Protein AF-A0A933UNQ7-F1 (afdb_monomer_lite)

Foldseek 3Di:
DDDDPPPDDPVVVVVVVVVVVVVLVVLLVVLQVQLVVQCVVCVVVVHPVSNVSSVVSNVVND

Structure (mmCIF, N/CA/C/O backbone):
data_AF-A0A933UNQ7-F1
#
_entry.id   AF-A0A933UNQ7-F1
#
loop_
_atom_site.group_PDB
_atom_site.id
_atom_site.type_symbol
_atom_site.label_atom_id
_atom_site.label_alt_id
_atom_site.label_comp_id
_atom_site.label_asym_id
_atom_site.label_entity_id
_atom_site.label_seq_id
_atom_site.pdbx_PDB_ins_code
_atom_site.Cartn_x
_atom_site.Cartn_y
_atom_site.Cartn_z
_atom_site.occupancy
_atom_site.B_iso_or_equiv
_atom_site.auth_seq_id
_atom_site.auth_comp_id
_atom_site.auth_asym_id
_atom_site.auth_atom_id
_atom_site.pdbx_PDB_model_num
ATOM 1 N N . MET A 1 1 ? 36.920 0.302 -9.816 1.00 47.78 1 MET A N 1
ATOM 2 C CA . MET A 1 1 ? 35.814 -0.514 -10.358 1.00 47.78 1 MET A CA 1
ATOM 3 C C . MET A 1 1 ? 34.792 0.448 -10.944 1.00 47.78 1 MET A C 1
ATOM 5 O O . MET A 1 1 ? 33.942 0.945 -10.221 1.00 47.78 1 MET A O 1
ATOM 9 N N . THR A 1 2 ? 34.973 0.837 -12.206 1.00 46.34 2 THR A N 1
ATOM 10 C CA . THR A 1 2 ? 34.134 1.848 -12.867 1.00 46.34 2 THR A CA 1
ATOM 11 C C . THR A 1 2 ? 32.939 1.133 -13.482 1.00 46.34 2 THR A C 1
ATOM 13 O O . THR A 1 2 ? 33.115 0.351 -14.413 1.00 46.34 2 THR A O 1
ATOM 16 N N . ALA A 1 3 ? 31.741 1.339 -12.935 1.00 55.25 3 ALA A N 1
ATOM 17 C CA . ALA A 1 3 ? 30.522 0.813 -13.534 1.00 55.25 3 ALA A CA 1
ATOM 18 C C . ALA A 1 3 ? 30.301 1.519 -14.880 1.00 55.25 3 ALA A C 1
ATOM 20 O O . ALA A 1 3 ? 30.086 2.730 -14.923 1.00 55.25 3 ALA A O 1
ATOM 21 N N . ALA A 1 4 ? 30.400 0.776 -15.982 1.00 59.22 4 ALA A N 1
ATOM 22 C CA . ALA A 1 4 ? 29.982 1.270 -17.283 1.00 59.22 4 ALA A CA 1
ATOM 23 C C . ALA A 1 4 ? 28.470 1.513 -17.226 1.00 59.22 4 ALA A C 1
ATOM 25 O O . ALA A 1 4 ? 27.707 0.582 -16.967 1.00 59.22 4 ALA A O 1
ATOM 26 N N . ALA A 1 5 ? 28.034 2.756 -17.432 1.00 65.69 5 ALA A N 1
ATOM 27 C CA . ALA A 1 5 ? 26.620 3.057 -17.588 1.00 65.69 5 ALA A CA 1
ATOM 28 C C . ALA A 1 5 ? 26.110 2.285 -18.812 1.00 65.69 5 ALA A C 1
ATOM 30 O O . ALA A 1 5 ? 26.465 2.604 -19.946 1.00 65.69 5 ALA A O 1
ATOM 31 N N . THR A 1 6 ? 25.333 1.227 -18.583 1.00 74.69 6 THR A N 1
ATOM 32 C CA . THR A 1 6 ? 24.702 0.467 -19.660 1.00 74.69 6 THR A CA 1
ATOM 33 C C . THR A 1 6 ? 23.697 1.399 -20.323 1.00 74.69 6 THR A C 1
ATOM 35 O O . THR A 1 6 ? 22.675 1.746 -19.729 1.00 74.69 6 THR A O 1
ATOM 38 N N . VAL A 1 7 ? 24.019 1.882 -21.522 1.00 77.81 7 VAL A N 1
ATOM 39 C CA . VAL A 1 7 ? 23.081 2.680 -22.311 1.00 77.81 7 VAL A CA 1
ATOM 40 C C . VAL A 1 7 ? 21.983 1.727 -22.763 1.00 77.81 7 VAL A C 1
ATOM 42 O O . VAL A 1 7 ? 22.190 0.910 -23.654 1.00 77.81 7 VAL A O 1
ATOM 45 N N . LEU A 1 8 ? 20.846 1.781 -22.073 1.00 79.56 8 LEU A N 1
ATOM 46 C CA . LEU A 1 8 ? 19.655 1.034 -22.451 1.00 79.56 8 LEU A CA 1
ATOM 47 C C . LEU A 1 8 ? 19.046 1.667 -23.697 1.00 79.56 8 LEU A C 1
ATOM 49 O O . LEU A 1 8 ? 18.968 2.896 -23.795 1.00 79.56 8 LEU A O 1
ATOM 53 N N . ASP A 1 9 ? 18.575 0.822 -24.606 1.00 89.38 9 ASP A N 1
ATOM 54 C CA . ASP A 1 9 ? 17.764 1.261 -25.732 1.00 89.38 9 ASP A CA 1
ATOM 55 C C . ASP A 1 9 ? 16.540 2.042 -25.196 1.00 89.38 9 ASP A C 1
ATOM 57 O O . ASP A 1 9 ? 15.946 1.636 -24.183 1.0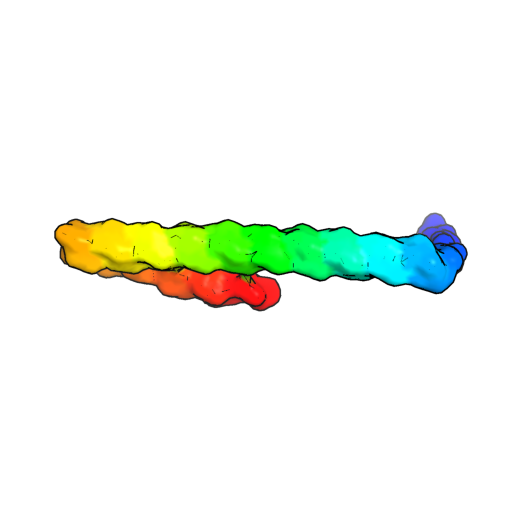0 89.38 9 ASP A O 1
ATOM 61 N N . PRO A 1 10 ? 16.154 3.183 -25.798 1.00 87.31 10 PRO A N 1
ATOM 62 C CA . PRO A 1 10 ? 14.983 3.948 -25.373 1.00 87.31 10 PRO A CA 1
ATOM 63 C C . PRO A 1 10 ? 13.713 3.107 -25.175 1.00 87.31 10 PRO A C 1
ATOM 65 O O . PRO A 1 10 ? 12.934 3.390 -24.258 1.00 87.31 10 PRO A O 1
ATOM 68 N N . ALA A 1 11 ? 13.521 2.053 -25.976 1.00 89.31 11 ALA A N 1
ATOM 69 C CA . ALA A 1 11 ? 12.389 1.136 -25.843 1.00 89.31 11 ALA A CA 1
ATOM 70 C C . ALA A 1 11 ? 12.430 0.327 -24.531 1.00 89.31 11 ALA A C 1
ATOM 72 O O . ALA A 1 11 ? 11.428 0.254 -23.812 1.00 89.31 11 ALA A O 1
ATOM 73 N N . ASP A 1 12 ? 13.595 -0.214 -24.168 1.00 89.75 12 ASP A N 1
ATOM 74 C CA . ASP A 1 12 ? 13.788 -0.972 -22.926 1.00 89.75 12 ASP A CA 1
ATOM 75 C C . ASP A 1 12 ? 13.632 -0.075 -21.697 1.00 89.75 12 ASP A C 1
ATOM 77 O O . ASP A 1 12 ? 13.001 -0.450 -20.702 1.00 89.75 12 ASP A O 1
ATOM 81 N N . ARG A 1 13 ? 14.144 1.159 -21.781 1.00 88.31 13 ARG A N 1
ATOM 82 C CA . ARG A 1 13 ? 13.987 2.157 -20.719 1.00 88.31 13 ARG A CA 1
ATOM 83 C C . ARG A 1 13 ? 12.515 2.514 -20.498 1.00 88.31 13 ARG A C 1
ATOM 85 O O . ARG A 1 13 ? 12.085 2.618 -19.349 1.00 88.31 13 ARG A O 1
ATOM 92 N N . ALA A 1 14 ? 11.734 2.663 -21.568 1.00 91.19 14 ALA A N 1
ATOM 93 C CA . ALA A 1 14 ? 10.299 2.931 -21.479 1.00 91.19 14 ALA A CA 1
ATOM 94 C C . ALA A 1 14 ? 9.524 1.754 -20.860 1.00 91.19 14 ALA A C 1
ATOM 96 O O . ALA A 1 14 ? 8.654 1.965 -20.011 1.00 91.19 14 ALA A O 1
ATOM 97 N N . LEU A 1 15 ? 9.868 0.514 -21.226 1.00 93.56 15 LEU A N 1
ATOM 98 C CA . LEU A 1 15 ? 9.256 -0.688 -20.654 1.00 93.56 15 LEU A CA 1
ATOM 99 C C . LEU A 1 15 ? 9.523 -0.803 -19.148 1.00 93.56 15 LEU A C 1
ATOM 101 O O . LEU A 1 15 ? 8.592 -1.025 -18.370 1.00 93.56 15 LEU A O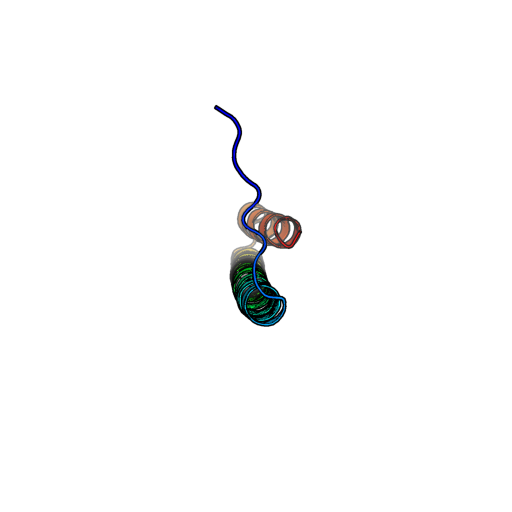 1
ATOM 105 N N . LEU A 1 16 ? 10.778 -0.631 -18.727 1.00 94.62 16 LEU A N 1
ATOM 106 C CA . LEU A 1 16 ? 11.157 -0.660 -17.313 1.00 94.62 16 LEU A CA 1
ATOM 107 C C . LEU A 1 16 ? 10.512 0.485 -16.531 1.00 94.62 16 LEU A C 1
ATOM 109 O O . LEU A 1 16 ? 10.011 0.256 -15.433 1.00 94.62 16 LEU A O 1
ATOM 113 N N . GLY A 1 17 ? 10.444 1.685 -17.115 1.00 94.25 17 GLY A N 1
ATOM 114 C CA . GLY A 1 17 ? 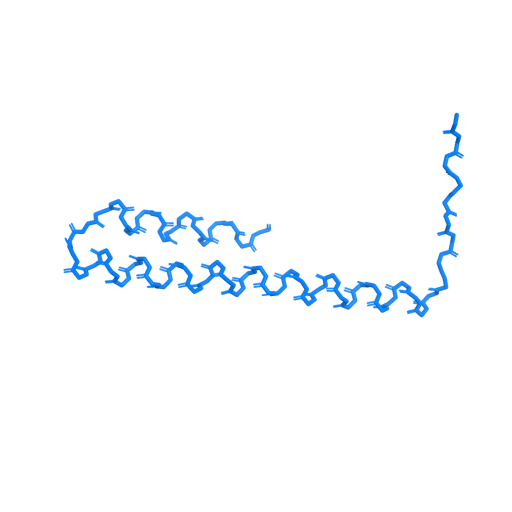9.736 2.820 -16.523 1.00 94.25 17 GLY A CA 1
ATOM 115 C C . GLY A 1 17 ? 8.259 2.509 -16.283 1.00 94.25 17 GLY A C 1
ATOM 116 O O . GLY A 1 17 ? 7.754 2.725 -15.185 1.00 94.25 17 GLY A O 1
ATOM 117 N N . ARG A 1 18 ? 7.572 1.912 -17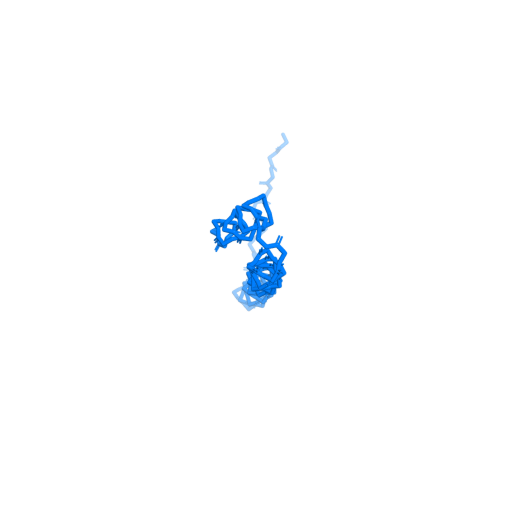.264 1.00 94.38 18 ARG A N 1
ATOM 118 C CA . ARG A 1 18 ? 6.162 1.525 -17.116 1.00 94.38 18 ARG A CA 1
ATOM 119 C C . ARG A 1 18 ? 5.957 0.469 -16.031 1.00 94.38 18 ARG A C 1
ATOM 121 O O . ARG A 1 18 ? 4.997 0.569 -15.274 1.00 94.38 18 ARG A O 1
ATOM 128 N N . ARG A 1 19 ? 6.864 -0.504 -15.917 1.00 96.06 19 ARG A N 1
ATOM 129 C CA . ARG A 1 19 ? 6.838 -1.501 -14.833 1.00 96.06 19 ARG A CA 1
ATOM 130 C C . ARG A 1 19 ? 7.080 -0.867 -13.468 1.00 96.06 19 ARG A C 1
ATOM 132 O O . ARG A 1 19 ? 6.352 -1.173 -12.534 1.00 96.06 19 ARG A O 1
ATOM 139 N N . ALA A 1 20 ? 8.046 0.042 -13.357 1.00 95.56 20 ALA A N 1
ATOM 140 C CA . ALA A 1 20 ? 8.297 0.772 -12.118 1.00 95.56 20 ALA A CA 1
ATOM 141 C C . ALA A 1 20 ? 7.064 1.581 -11.685 1.00 95.56 20 ALA A C 1
ATOM 143 O O . ALA A 1 20 ? 6.686 1.537 -10.521 1.00 95.56 20 ALA A O 1
ATOM 144 N N . GLN A 1 21 ? 6.385 2.238 -12.630 1.00 95.56 21 GLN A N 1
ATOM 145 C CA . GLN A 1 21 ? 5.126 2.943 -12.366 1.00 95.56 21 GLN A CA 1
ATOM 146 C C . GLN A 1 21 ? 4.006 1.993 -11.919 1.00 95.56 21 GLN A C 1
ATOM 148 O O . GLN A 1 21 ? 3.262 2.318 -11.003 1.00 95.56 21 GLN A O 1
ATOM 153 N N . GLN A 1 22 ? 3.898 0.806 -12.523 1.00 97.75 22 GLN A N 1
ATOM 154 C CA . GLN A 1 22 ? 2.927 -0.209 -12.100 1.00 97.75 22 GLN A CA 1
ATOM 155 C C . GLN A 1 22 ? 3.208 -0.727 -10.686 1.00 97.75 22 GLN A C 1
ATOM 157 O O . GLN A 1 22 ? 2.274 -0.880 -9.907 1.00 97.75 22 GLN A O 1
ATOM 162 N N . LEU A 1 23 ? 4.475 -0.974 -10.350 1.00 96.31 23 LEU A N 1
ATOM 163 C CA . LEU A 1 23 ? 4.874 -1.407 -9.011 1.00 96.31 23 LEU A CA 1
ATOM 164 C C . LEU A 1 23 ? 4.607 -0.316 -7.973 1.00 96.31 23 LEU A C 1
ATOM 166 O O . LEU A 1 23 ? 4.011 -0.603 -6.944 1.00 96.31 23 LEU A O 1
ATOM 170 N N . ALA A 1 24 ? 4.969 0.934 -8.272 1.00 94.44 24 ALA A N 1
ATOM 171 C CA . ALA A 1 24 ? 4.677 2.067 -7.399 1.00 94.44 24 ALA A CA 1
ATOM 172 C C . ALA A 1 24 ? 3.165 2.231 -7.176 1.00 94.44 24 ALA A C 1
ATOM 174 O O . ALA A 1 24 ? 2.715 2.345 -6.040 1.00 94.44 24 ALA A O 1
ATOM 175 N N . ALA A 1 25 ? 2.367 2.157 -8.246 1.00 95.06 25 ALA A N 1
ATOM 176 C CA . ALA A 1 25 ? 0.913 2.210 -8.145 1.00 95.06 25 ALA A CA 1
ATOM 177 C C . ALA A 1 25 ? 0.343 1.051 -7.310 1.00 95.06 25 ALA A C 1
ATOM 179 O O . ALA A 1 25 ? -0.593 1.261 -6.542 1.00 95.06 25 ALA A O 1
ATOM 180 N N . ALA A 1 26 ? 0.909 -0.154 -7.427 1.00 95.75 26 ALA A N 1
ATOM 181 C CA . ALA A 1 26 ? 0.509 -1.297 -6.612 1.00 95.75 26 ALA A CA 1
ATOM 182 C C . ALA A 1 26 ? 0.812 -1.074 -5.121 1.00 95.75 26 ALA A C 1
ATOM 184 O O . ALA A 1 26 ? -0.055 -1.341 -4.293 1.00 95.75 26 ALA A O 1
ATOM 185 N N . SER A 1 27 ? 1.989 -0.537 -4.784 1.00 93.31 27 SER A N 1
ATOM 186 C CA . SER A 1 27 ? 2.347 -0.202 -3.399 1.00 93.31 27 SER A CA 1
ATOM 187 C C . SER A 1 27 ? 1.411 0.852 -2.805 1.00 93.31 27 SER A C 1
ATOM 189 O O . SER A 1 27 ? 0.858 0.648 -1.729 1.00 93.31 27 SER A O 1
ATOM 191 N N . VAL A 1 28 ? 1.153 1.940 -3.537 1.00 93.12 28 VAL A N 1
ATOM 192 C CA . VAL A 1 28 ? 0.221 2.994 -3.099 1.00 93.12 28 VAL A CA 1
ATOM 193 C C . VAL A 1 28 ? -1.190 2.435 -2.894 1.00 93.12 28 VAL A C 1
ATOM 195 O O . VAL A 1 28 ? -1.844 2.755 -1.904 1.00 93.12 28 VAL A O 1
ATOM 198 N N . ALA A 1 29 ? -1.663 1.576 -3.802 1.00 94.38 29 ALA A N 1
ATOM 199 C CA . ALA A 1 29 ? -2.974 0.946 -3.675 1.00 94.38 29 ALA A CA 1
ATOM 200 C C . ALA A 1 29 ? -3.061 0.023 -2.450 1.00 94.38 29 ALA A C 1
ATOM 202 O O . ALA A 1 29 ? -4.086 0.016 -1.772 1.00 94.38 29 ALA A O 1
ATOM 203 N N . TYR A 1 30 ? -2.000 -0.732 -2.153 1.00 93.62 30 TYR A N 1
ATOM 204 C CA . TYR A 1 30 ? -1.938 -1.583 -0.966 1.00 93.62 30 TYR A CA 1
ATOM 205 C C . TYR A 1 30 ? -2.034 -0.751 0.322 1.00 93.62 30 TYR A C 1
ATOM 207 O O . TYR A 1 30 ? -2.926 -0.998 1.135 1.00 93.62 30 TYR A O 1
ATOM 215 N N . ASN A 1 31 ? -1.224 0.305 0.443 1.00 93.62 31 ASN A N 1
ATOM 216 C CA . ASN A 1 31 ? -1.258 1.212 1.596 1.00 93.62 31 ASN A CA 1
ATOM 217 C C . ASN A 1 31 ? -2.631 1.894 1.742 1.00 93.62 31 ASN A C 1
ATOM 219 O O . ASN A 1 31 ? -3.176 2.009 2.838 1.00 93.62 31 ASN A O 1
ATOM 223 N N . ALA A 1 32 ? -3.270 2.275 0.629 1.00 93.69 32 ALA A N 1
ATOM 224 C CA . ALA A 1 32 ? -4.625 2.830 0.655 1.00 93.69 32 ALA A CA 1
ATOM 225 C C . ALA A 1 32 ? -5.653 1.848 1.242 1.00 93.69 32 ALA A C 1
ATOM 227 O O . ALA A 1 32 ? -6.533 2.250 2.008 1.00 93.69 32 ALA A O 1
ATOM 228 N N . VAL A 1 33 ? -5.554 0.563 0.889 1.00 96.50 33 VAL A N 1
ATOM 229 C CA . VAL A 1 33 ? -6.441 -0.482 1.417 1.00 96.50 33 VAL A CA 1
ATOM 230 C C . VAL A 1 33 ? -6.227 -0.669 2.918 1.00 96.50 33 VAL A C 1
ATOM 232 O O . VAL A 1 33 ? -7.212 -0.720 3.658 1.00 96.50 33 VAL A O 1
ATOM 235 N N . GLU A 1 34 ? -4.977 -0.721 3.383 1.00 95.25 34 GLU A N 1
ATOM 236 C CA . GLU A 1 34 ? -4.663 -0.814 4.815 1.00 95.25 34 GLU A CA 1
ATOM 237 C C . GLU A 1 34 ? -5.187 0.392 5.596 1.00 95.25 34 GLU A C 1
ATOM 239 O O . GLU A 1 34 ? -5.838 0.219 6.631 1.00 95.25 34 GLU A O 1
ATOM 244 N N . ALA A 1 35 ? -4.994 1.604 5.072 1.00 94.06 35 ALA A N 1
ATOM 245 C CA . ALA A 1 35 ? -5.508 2.827 5.674 1.00 94.06 35 ALA A CA 1
ATOM 246 C C . ALA A 1 35 ? -7.032 2.784 5.852 1.00 94.06 35 ALA A C 1
ATOM 248 O O . ALA A 1 35 ? -7.543 3.001 6.954 1.00 94.06 35 ALA A O 1
ATOM 249 N N . VAL A 1 36 ? -7.772 2.447 4.789 1.00 96.50 36 VAL A N 1
ATOM 250 C CA . VAL A 1 36 ? -9.241 2.351 4.828 1.00 96.50 36 VAL A CA 1
ATOM 251 C C . VAL A 1 36 ? -9.695 1.281 5.820 1.00 96.50 36 VAL A C 1
ATOM 253 O O . VAL A 1 36 ? -10.588 1.538 6.635 1.00 96.50 36 VAL A O 1
ATOM 256 N N . ALA A 1 37 ? -9.083 0.096 5.783 1.00 97.00 37 ALA A N 1
ATOM 257 C CA . ALA A 1 37 ? -9.432 -1.003 6.675 1.00 97.00 37 ALA A CA 1
ATOM 258 C C . ALA A 1 37 ? -9.177 -0.639 8.146 1.00 97.00 37 ALA A C 1
ATOM 260 O O . ALA A 1 37 ? -10.059 -0.826 8.987 1.00 97.00 37 ALA A O 1
ATOM 261 N N . SER A 1 38 ? -8.011 -0.064 8.451 1.00 96.25 38 SER A N 1
ATOM 262 C CA . SER A 1 38 ? -7.618 0.278 9.819 1.00 96.25 38 SER A CA 1
ATOM 263 C C . SER A 1 38 ? -8.433 1.430 10.397 1.00 96.25 38 SER A C 1
ATOM 265 O O . SER A 1 38 ? -8.858 1.357 11.548 1.00 96.25 38 SER A O 1
ATOM 267 N N . ILE A 1 39 ? -8.730 2.467 9.606 1.00 95.12 39 ILE A N 1
ATOM 268 C CA . ILE A 1 39 ? -9.600 3.570 10.044 1.00 95.12 39 ILE A CA 1
ATOM 269 C C . ILE A 1 39 ? -11.012 3.050 10.324 1.00 95.12 39 ILE A C 1
ATOM 271 O O . ILE A 1 39 ? -11.586 3.370 11.364 1.00 95.12 39 ILE A O 1
ATOM 275 N N . THR A 1 40 ? -11.559 2.210 9.438 1.00 96.88 40 THR A N 1
ATOM 276 C CA . THR A 1 40 ? -12.906 1.640 9.610 1.00 96.88 40 THR A CA 1
ATOM 277 C C . THR A 1 40 ? -12.977 0.762 10.861 1.00 96.88 40 THR A C 1
ATOM 279 O O . THR A 1 40 ? -13.884 0.920 11.680 1.00 96.88 40 THR A O 1
ATOM 282 N N . ALA A 1 41 ? -11.997 -0.125 11.056 1.00 97.38 41 ALA A N 1
ATOM 283 C CA . ALA A 1 41 ? -11.913 -0.977 12.240 1.00 97.38 41 ALA A CA 1
ATOM 284 C C . ALA A 1 41 ? -11.672 -0.165 13.522 1.00 97.38 41 ALA A C 1
ATOM 286 O O . ALA A 1 41 ? -12.301 -0.420 14.547 1.00 97.38 41 ALA A O 1
ATOM 287 N N . GLY A 1 42 ? -10.802 0.844 13.463 1.00 96.94 42 GLY A N 1
ATOM 288 C CA . GLY A 1 42 ? -10.509 1.743 14.573 1.00 96.94 42 GLY A CA 1
ATOM 289 C C . GLY A 1 42 ? -11.731 2.543 15.008 1.00 96.94 42 GLY A C 1
ATOM 290 O O . GLY A 1 42 ? -12.009 2.615 16.203 1.00 96.94 42 GLY A O 1
ATOM 291 N N . ALA A 1 43 ? -12.512 3.065 14.061 1.00 95.75 43 ALA A N 1
ATOM 292 C CA . ALA A 1 43 ? -13.774 3.740 14.349 1.00 95.75 43 ALA A CA 1
ATOM 293 C C . ALA A 1 43 ? -14.797 2.784 14.983 1.00 95.75 43 ALA A C 1
ATOM 295 O O . ALA A 1 43 ? -15.390 3.117 16.008 1.00 95.75 43 ALA A O 1
ATOM 296 N N . ALA A 1 44 ? -14.955 1.575 14.434 1.00 97.31 44 ALA A N 1
ATOM 297 C CA . ALA A 1 44 ? -15.863 0.563 14.980 1.00 97.31 44 ALA A CA 1
ATOM 298 C C . ALA A 1 44 ? -15.472 0.113 16.401 1.00 97.31 44 ALA A C 1
ATOM 300 O O . ALA A 1 44 ? -16.342 -0.162 17.224 1.00 97.31 44 ALA A O 1
ATOM 301 N N . ALA A 1 45 ? -14.172 0.071 16.704 1.00 97.19 45 ALA A N 1
ATOM 302 C CA . ALA A 1 45 ? -13.635 -0.345 17.998 1.00 97.19 45 ALA A CA 1
ATOM 303 C C . ALA A 1 45 ? -13.354 0.818 18.972 1.00 97.19 45 ALA A C 1
ATOM 305 O O . ALA A 1 45 ? -12.845 0.574 20.064 1.00 97.19 45 ALA A O 1
ATOM 306 N N . SER A 1 46 ? -13.640 2.074 18.597 1.00 95.62 46 SER A N 1
ATOM 307 C CA . SER A 1 46 ? -13.226 3.282 19.344 1.00 95.62 46 SER A CA 1
ATOM 308 C C . SER A 1 46 ? -11.726 3.312 19.697 1.00 95.62 46 SER A C 1
ATOM 310 O O . SER A 1 46 ? -11.331 3.758 20.774 1.00 95.62 46 SER A O 1
ATOM 312 N N . SER A 1 47 ? -10.871 2.821 18.797 1.00 95.88 47 SER A N 1
ATOM 313 C CA . SER A 1 47 ? -9.431 2.671 19.022 1.00 95.88 47 SER A CA 1
ATOM 314 C C . SER A 1 47 ? -8.625 3.719 18.264 1.00 95.88 47 SER A C 1
ATOM 316 O O . SER A 1 47 ? -8.483 3.660 17.041 1.00 95.88 47 SER A O 1
ATOM 318 N N . ILE A 1 48 ? -8.022 4.647 19.008 1.00 94.25 48 ILE A N 1
ATOM 319 C CA . ILE A 1 48 ? -7.162 5.686 18.431 1.00 94.25 48 ILE A CA 1
ATOM 320 C C . ILE A 1 48 ? -5.873 5.119 17.824 1.00 94.25 48 ILE A C 1
ATOM 322 O O . ILE A 1 48 ? -5.354 5.678 16.865 1.00 94.25 48 ILE A O 1
ATOM 326 N N . ALA A 1 49 ? -5.383 3.986 18.337 1.00 95.88 49 ALA A N 1
ATOM 327 C CA . ALA A 1 49 ? -4.183 3.335 17.820 1.00 95.88 49 ALA A CA 1
ATOM 328 C C . ALA A 1 49 ? -4.399 2.792 16.398 1.00 95.88 49 ALA A C 1
ATOM 330 O O . ALA A 1 49 ? -3.560 2.999 15.529 1.00 95.88 49 ALA A O 1
ATOM 331 N N . LEU A 1 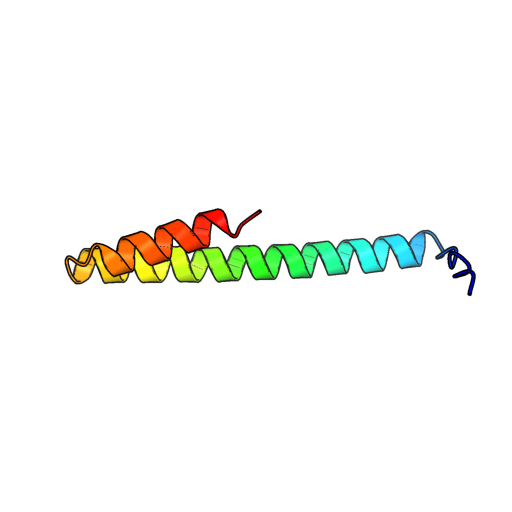50 ? -5.550 2.158 16.142 1.00 91.94 50 LEU A N 1
ATOM 332 C CA . LEU A 1 50 ? -5.918 1.659 14.810 1.00 91.94 50 LEU A CA 1
ATOM 333 C C . LEU A 1 50 ? -6.150 2.805 13.820 1.00 91.94 50 LEU A C 1
ATOM 335 O O . LEU A 1 50 ? -5.701 2.742 12.677 1.00 91.94 50 LEU A O 1
ATOM 339 N N . VAL A 1 51 ? -6.801 3.885 14.257 1.00 92.56 51 VAL A N 1
ATOM 340 C CA . VAL A 1 51 ? -6.959 5.076 13.411 1.00 92.56 51 VAL A CA 1
ATOM 341 C C . VAL A 1 51 ? -5.591 5.691 13.089 1.00 92.56 51 VAL A C 1
ATOM 343 O O . VAL A 1 51 ? -5.3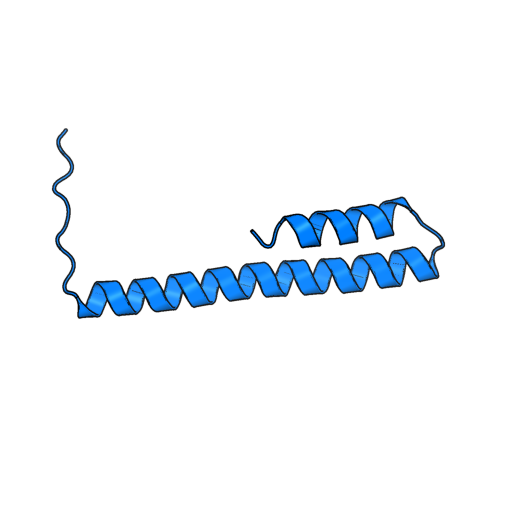25 5.982 11.928 1.00 92.56 51 VAL A O 1
ATOM 346 N N . GLY A 1 52 ? -4.700 5.825 14.077 1.00 90.88 52 GLY A N 1
ATOM 347 C CA . GLY A 1 52 ? -3.339 6.337 13.888 1.00 90.88 52 GLY A CA 1
ATOM 348 C C . GLY A 1 52 ? -2.493 5.486 12.939 1.00 90.88 52 GLY A C 1
ATOM 349 O O . GLY A 1 52 ? -1.861 6.042 12.050 1.00 90.88 52 GLY A O 1
ATOM 350 N N . PHE A 1 53 ? -2.550 4.155 13.060 1.00 92.75 53 PHE A N 1
ATOM 351 C CA . PHE A 1 53 ? -1.898 3.229 12.124 1.00 92.75 53 PHE A CA 1
ATOM 352 C C . PHE A 1 53 ? -2.394 3.423 10.683 1.00 92.75 53 PHE A C 1
ATOM 354 O O . PHE A 1 53 ? -1.601 3.479 9.749 1.00 92.75 53 PHE A O 1
ATOM 361 N N . GLY A 1 54 ? -3.708 3.595 10.493 1.00 91.06 54 GLY A N 1
ATOM 362 C CA . GLY A 1 54 ? -4.265 3.850 9.165 1.00 91.06 54 GLY A CA 1
ATOM 363 C C . GLY A 1 54 ? -3.836 5.196 8.574 1.00 91.06 54 GLY A C 1
ATOM 364 O O . GLY A 1 54 ? -3.608 5.290 7.373 1.00 91.06 54 GLY A O 1
ATOM 365 N N . LEU A 1 55 ? -3.696 6.233 9.407 1.00 89.88 55 LEU A N 1
ATOM 366 C CA . LEU A 1 55 ? -3.200 7.543 8.971 1.00 89.88 55 LEU A CA 1
ATOM 367 C C . LEU A 1 55 ? -1.710 7.515 8.606 1.00 89.88 55 LEU A C 1
ATOM 369 O O . LEU A 1 55 ? -1.320 8.171 7.645 1.00 89.88 55 LEU A O 1
ATOM 373 N N . ASP A 1 56 ? -0.899 6.750 9.335 1.00 88.94 56 ASP A N 1
ATOM 374 C CA . ASP A 1 56 ? 0.529 6.560 9.053 1.00 88.94 56 ASP A CA 1
ATOM 375 C C . ASP A 1 56 ? 0.748 5.906 7.677 1.00 88.94 56 ASP A C 1
ATOM 377 O O . ASP A 1 56 ? 1.512 6.408 6.855 1.00 88.94 56 ASP A O 1
ATOM 381 N N . SER A 1 57 ? -0.056 4.889 7.349 1.00 85.56 57 SER A N 1
ATOM 382 C CA . SER A 1 57 ? -0.033 4.219 6.038 1.00 85.56 57 SER A CA 1
ATOM 383 C C . SER A 1 57 ? -0.345 5.162 4.855 1.00 85.56 57 SER A C 1
ATOM 385 O O . SER A 1 57 ? 0.172 4.980 3.752 1.00 85.56 57 SER A O 1
ATOM 387 N N . ILE A 1 58 ? -1.127 6.234 5.061 1.00 83.50 58 ILE A N 1
ATOM 388 C CA . ILE A 1 58 ? -1.368 7.260 4.022 1.00 83.50 58 ILE A CA 1
ATOM 389 C C . ILE A 1 58 ? -0.103 8.083 3.744 1.00 83.50 58 ILE A C 1
ATOM 391 O O . ILE A 1 58 ? 0.137 8.478 2.603 1.00 83.50 58 ILE A O 1
ATOM 395 N N . VAL A 1 59 ? 0.716 8.355 4.761 1.00 79.44 59 VAL A N 1
ATOM 396 C CA . VAL A 1 59 ? 1.962 9.124 4.601 1.00 79.44 59 VAL A CA 1
ATOM 397 C C . VAL A 1 59 ? 2.995 8.330 3.796 1.00 79.44 59 VAL A C 1
ATOM 399 O O . VAL A 1 59 ? 3.741 8.910 3.004 1.00 79.44 59 VAL A O 1
ATOM 402 N N . GLU A 1 60 ? 2.970 7.001 3.900 1.00 78.31 60 GLU A N 1
ATOM 403 C CA . GLU A 1 60 ? 3.798 6.093 3.096 1.00 78.31 60 GLU A CA 1
ATOM 404 C C . GLU A 1 60 ? 3.407 6.028 1.599 1.00 78.31 60 GLU A C 1
ATOM 406 O O . GLU A 1 60 ? 3.963 5.225 0.854 1.00 78.31 60 GLU A O 1
ATOM 411 N N . MET A 1 61 ? 2.487 6.870 1.102 1.00 71.44 61 MET A N 1
ATOM 412 C CA . MET A 1 61 ? 2.149 6.975 -0.334 1.00 71.44 61 MET A CA 1
ATOM 413 C C . MET A 1 61 ? 3.160 7.784 -1.182 1.00 71.44 61 MET A C 1
ATOM 415 O O . MET A 1 61 ? 2.855 8.116 -2.331 1.00 71.44 61 MET A O 1
ATOM 419 N N . SER A 1 62 ? 4.333 8.119 -0.634 1.00 55.94 62 SER A N 1
ATOM 420 C CA . SER A 1 62 ? 5.284 9.108 -1.181 1.00 55.94 62 SER A CA 1
ATOM 421 C C . SER A 1 62 ? 6.519 8.497 -1.838 1.00 55.94 62 SER A C 1
ATOM 423 O O . SER A 1 62 ? 7.131 7.603 -1.215 1.00 55.94 62 SER A O 1
#

pLDDT: mean 88.27, std 12.49, range [46.34, 97.75]

Secondary structure (DSSP, 8-state):
---------HHHHHHHHHHHHHHHHHHHHHHHHHHHHHHHHHHHTT-HHHHHHHHHHHHTT-

Sequence (62 aa):
MTAAATVLDPADRALLGRRAQQLAAASVAYNAVEAVASITAGAAASSIALVGFGLDSIVEMS

Radius of gyration: 18.77 Å; chains: 1; bounding box: 52×11×45 Å